Protein AF-A0A380DPY9-F1 (afdb_monomer_lite)

InterPro domains:
  IPR023214 HAD superfamily [G3DSA:3.40.50.1000] (3-31)
  IPR023214 HAD superfamily [G3DSA:3.40.50.1000] (32-88)
  IPR036412 HAD-like superfamily [SSF56784] (3-87)

Secondary structure (DSSP, 8-state):
-EEEETTEEEE-HHHHHHHHHHHHTPPP---STTSHHHHHHHHHHHT--GGG-EEEES-IIIIIHHHHHHT-EEEE-TTSSS-HHHHHHH-TT--EEE--

pLDDT: mean 84.91, std 11.76, range [50.69, 97.56]

Organism: Staphylococcus aureus (NCBI:txid1280)

Sequence (100 aa):
MSIPKERGFLPGNGAITSVVSVSTGVSPQFIGKPEPIIMVKALEILGLDKSEVAMVGDLYDTDIMSGINVGMDTIHVQTGVSTLEDVQIKMCHQRILLKI

Structure (mmCIF, N/CA/C/O backbone):
data_AF-A0A380DPY9-F1
#
_entry.id   AF-A0A380DPY9-F1
#
loop_
_atom_site.group_PDB
_atom_site.id
_atom_site.type_symbol
_atom_site.label_atom_id
_atom_site.label_alt_id
_atom_site.label_comp_id
_atom_site.label_asym_id
_atom_site.label_entity_id
_atom_site.label_seq_id
_atom_site.pdbx_PDB_ins_code
_atom_site.Cartn_x
_atom_site.Cartn_y
_atom_site.Cartn_z
_atom_site.occupancy
_atom_site.B_iso_or_equiv
_atom_site.auth_seq_id
_atom_site.auth_comp_id
_atom_site.auth_asym_id
_atom_site.auth_atom_id
_atom_site.pdbx_PDB_model_num
ATOM 1 N N . MET A 1 1 ? 7.650 0.871 -10.449 1.00 60.91 1 MET A N 1
ATOM 2 C CA . MET A 1 1 ? 6.838 -0.351 -10.250 1.00 60.91 1 MET A CA 1
ATOM 3 C C . MET A 1 1 ? 7.439 -1.498 -11.041 1.00 60.91 1 MET A C 1
ATOM 5 O O . MET A 1 1 ? 7.159 -1.651 -12.226 1.00 60.91 1 MET A O 1
ATOM 9 N N . SER A 1 2 ? 8.277 -2.282 -10.382 1.00 75.19 2 SER A N 1
ATOM 10 C CA . SER A 1 2 ? 8.784 -3.553 -10.884 1.00 75.19 2 SER A CA 1
ATOM 11 C C . SER A 1 2 ? 8.252 -4.682 -10.008 1.00 75.19 2 SER A C 1
ATOM 13 O O . SER A 1 2 ? 7.931 -4.464 -8.842 1.00 75.19 2 SER A O 1
ATOM 15 N N . ILE A 1 3 ? 8.130 -5.879 -10.573 1.00 80.31 3 ILE A N 1
ATOM 16 C CA . ILE A 1 3 ? 7.834 -7.094 -9.817 1.00 80.31 3 ILE A CA 1
ATOM 17 C C . ILE A 1 3 ? 9.164 -7.821 -9.606 1.00 80.31 3 ILE A C 1
ATOM 19 O O . ILE A 1 3 ? 9.802 -8.183 -10.603 1.00 80.31 3 ILE A O 1
ATOM 23 N N . PRO A 1 4 ? 9.602 -8.034 -8.355 1.00 77.88 4 PRO A N 1
ATOM 24 C CA . PRO A 1 4 ? 10.780 -8.843 -8.087 1.00 77.88 4 PRO A CA 1
ATOM 25 C C . PRO A 1 4 ? 10.503 -10.307 -8.459 1.00 77.88 4 PRO A C 1
ATOM 27 O O . PRO A 1 4 ? 9.481 -10.891 -8.093 1.00 77.88 4 PRO A O 1
ATOM 30 N N . LYS A 1 5 ? 11.420 -10.906 -9.215 1.00 80.06 5 LYS A N 1
ATOM 31 C CA . LYS A 1 5 ? 11.482 -12.339 -9.514 1.00 80.06 5 LYS A CA 1
ATOM 32 C C . LYS A 1 5 ? 12.896 -12.837 -9.236 1.00 80.06 5 LYS A C 1
ATOM 34 O O . LYS A 1 5 ? 13.843 -12.059 -9.207 1.00 80.06 5 LYS A O 1
ATOM 39 N N . GLU A 1 6 ? 13.045 -14.152 -9.110 1.00 76.62 6 GLU A N 1
ATOM 40 C CA . GLU A 1 6 ? 14.342 -14.815 -8.900 1.00 76.62 6 GLU A CA 1
ATOM 41 C C . GLU A 1 6 ? 15.398 -14.409 -9.945 1.00 76.62 6 GLU A C 1
ATOM 43 O O . GLU A 1 6 ? 16.576 -14.276 -9.638 1.00 76.62 6 GLU A O 1
ATOM 48 N N . ARG A 1 7 ? 14.963 -14.146 -11.184 1.00 77.81 7 ARG A N 1
ATOM 49 C CA . ARG A 1 7 ? 15.827 -13.752 -12.308 1.00 77.81 7 ARG A CA 1
ATOM 50 C C . ARG A 1 7 ? 15.965 -12.234 -12.492 1.00 77.81 7 ARG A C 1
ATOM 52 O O . ARG A 1 7 ? 16.444 -11.799 -13.535 1.00 77.81 7 ARG A O 1
ATOM 59 N N . GLY A 1 8 ? 15.524 -11.434 -11.521 1.00 81.38 8 GLY A N 1
ATOM 60 C CA . GLY A 1 8 ? 15.577 -9.971 -11.559 1.00 81.38 8 GLY A CA 1
ATOM 61 C C . GLY A 1 8 ? 14.202 -9.304 -11.622 1.00 81.38 8 GLY A C 1
ATOM 62 O O . GLY A 1 8 ? 13.178 -9.887 -11.271 1.00 81.38 8 GLY A O 1
ATOM 63 N N . PHE A 1 9 ? 14.178 -8.044 -12.048 1.00 82.50 9 PHE A N 1
ATOM 64 C CA . PHE A 1 9 ? 12.976 -7.212 -12.032 1.00 82.50 9 PHE A CA 1
ATOM 65 C C . PHE A 1 9 ? 12.212 -7.284 -13.352 1.00 82.50 9 PHE A C 1
ATOM 67 O O . PHE A 1 9 ? 12.772 -7.035 -14.417 1.00 82.50 9 PHE A O 1
ATOM 74 N N . LEU A 1 10 ? 10.912 -7.562 -13.272 1.00 87.50 10 LEU A N 1
ATOM 75 C CA . LEU A 1 10 ? 10.002 -7.478 -14.413 1.00 87.50 10 LEU A CA 1
ATOM 76 C C . LEU A 1 10 ? 9.157 -6.199 -14.353 1.00 87.50 10 LEU A C 1
ATOM 78 O O . LEU A 1 10 ? 8.942 -5.664 -13.261 1.00 87.50 10 LEU A O 1
ATOM 82 N N . PRO A 1 11 ? 8.638 -5.709 -15.494 1.00 85.31 11 PRO A N 1
ATOM 83 C CA . PRO A 1 11 ? 7.659 -4.629 -15.505 1.00 85.31 11 PRO A CA 1
ATOM 84 C C . PRO A 1 11 ? 6.451 -4.979 -14.626 1.00 85.31 11 PRO A C 1
ATOM 86 O O . PRO A 1 11 ? 5.817 -6.016 -14.813 1.00 85.31 11 PRO A O 1
ATOM 89 N N . GLY A 1 12 ? 6.152 -4.129 -13.642 1.00 86.00 12 GLY A N 1
ATOM 90 C CA . GLY A 1 12 ? 4.948 -4.265 -12.823 1.00 86.00 12 GLY A CA 1
ATOM 91 C C . GLY A 1 12 ? 3.729 -3.613 -13.468 1.00 86.00 12 GLY A C 1
ATOM 92 O O . GLY A 1 12 ? 3.833 -3.001 -14.530 1.00 86.00 12 GLY A O 1
ATOM 93 N N . ASN A 1 13 ? 2.577 -3.673 -12.791 1.00 89.12 13 ASN A N 1
ATOM 94 C CA . ASN A 1 13 ? 1.323 -3.105 -13.306 1.00 89.12 13 ASN A CA 1
ATOM 95 C C . ASN A 1 13 ? 1.463 -1.648 -13.765 1.00 89.12 13 ASN A C 1
ATOM 97 O O . ASN A 1 13 ? 0.968 -1.305 -14.832 1.00 89.12 13 ASN A O 1
ATOM 101 N N . GLY A 1 14 ? 2.212 -0.816 -13.034 1.00 87.12 14 GLY A N 1
ATOM 102 C CA . GLY A 1 14 ? 2.449 0.578 -13.419 1.00 87.12 14 GLY A CA 1
ATOM 103 C C . GLY A 1 14 ? 3.073 0.765 -14.805 1.00 87.12 14 GLY A C 1
ATOM 104 O O . GLY A 1 14 ? 2.780 1.759 -15.461 1.00 87.12 14 GLY A O 1
ATOM 105 N N . ALA A 1 15 ? 3.885 -0.187 -15.275 1.00 91.25 15 ALA A N 1
ATOM 106 C CA . ALA A 1 15 ? 4.477 -0.136 -16.611 1.00 91.25 15 ALA A CA 1
ATOM 107 C C . ALA A 1 15 ? 3.457 -0.447 -17.720 1.00 91.25 15 ALA A C 1
ATOM 109 O O . ALA A 1 15 ? 3.557 0.091 -18.814 1.00 91.25 15 ALA A O 1
ATOM 110 N N . ILE A 1 16 ? 2.460 -1.294 -17.449 1.00 91.75 16 ILE A N 1
ATOM 111 C CA . ILE A 1 16 ? 1.375 -1.571 -18.402 1.00 91.75 16 ILE A CA 1
ATOM 112 C C . ILE A 1 16 ? 0.372 -0.413 -18.386 1.00 91.75 16 ILE A C 1
ATOM 114 O O . ILE A 1 16 ? -0.052 0.068 -19.437 1.00 91.75 16 ILE A O 1
ATOM 118 N N . THR A 1 17 ? 0.028 0.082 -17.195 1.00 93.00 17 THR A N 1
ATOM 119 C CA . THR A 1 17 ? -0.868 1.230 -17.032 1.00 93.00 17 THR A CA 1
ATOM 120 C C . THR A 1 17 ? -0.317 2.481 -17.716 1.00 93.00 17 THR A C 1
ATOM 122 O O . THR A 1 17 ? -1.095 3.221 -18.313 1.00 93.00 17 THR A O 1
ATOM 125 N N . SER A 1 18 ? 1.002 2.710 -17.696 1.00 93.44 18 SER A N 1
ATOM 126 C CA . SER A 1 18 ? 1.598 3.866 -18.377 1.00 93.44 18 SER A CA 1
ATOM 127 C C . SER A 1 18 ? 1.408 3.809 -19.894 1.00 93.44 18 SER A C 1
ATOM 129 O O . SER A 1 18 ? 1.063 4.825 -20.491 1.00 93.44 18 SER A O 1
ATOM 131 N N . VAL A 1 19 ? 1.539 2.633 -20.517 1.00 95.06 19 VAL A N 1
ATOM 132 C CA . VAL A 1 19 ? 1.296 2.456 -21.960 1.00 95.06 19 VAL A CA 1
ATOM 133 C C . VAL A 1 19 ? -0.149 2.802 -22.312 1.00 95.06 19 VAL A C 1
ATOM 135 O O . VAL A 1 19 ? -0.390 3.559 -23.252 1.00 95.06 19 VAL A O 1
ATOM 138 N N . VAL A 1 20 ? -1.112 2.291 -21.540 1.00 96.00 20 VAL A N 1
ATOM 139 C CA . VAL A 1 20 ? -2.539 2.572 -21.759 1.00 96.00 20 VAL A CA 1
ATOM 140 C C . VAL A 1 20 ? -2.843 4.055 -21.541 1.00 96.00 20 VAL A C 1
ATOM 142 O O . VAL A 1 20 ? -3.519 4.668 -22.366 1.00 96.00 20 VAL A O 1
ATOM 145 N N . SER A 1 21 ? -2.314 4.654 -20.473 1.00 96.56 21 SER A N 1
ATOM 146 C CA . SER A 1 21 ? -2.532 6.067 -20.146 1.00 96.56 21 SER A CA 1
ATOM 147 C C . SER A 1 21 ? -1.989 6.994 -21.234 1.00 96.56 21 SER A C 1
ATOM 149 O O . SER A 1 21 ? -2.714 7.859 -21.716 1.00 96.56 21 SER A O 1
ATOM 151 N N . VAL A 1 22 ? -0.761 6.759 -21.710 1.00 96.56 22 VAL A N 1
ATOM 152 C CA . VAL A 1 22 ? -0.159 7.542 -22.802 1.00 96.56 22 VAL A CA 1
ATOM 153 C C . VAL A 1 22 ? -0.927 7.358 -24.111 1.00 96.56 22 VAL A C 1
ATOM 155 O O . VAL A 1 22 ? -1.158 8.330 -24.823 1.00 96.56 22 VAL A O 1
ATOM 158 N N . SER A 1 23 ? -1.363 6.133 -24.419 1.00 97.56 23 SER A N 1
ATOM 159 C CA . SER A 1 23 ? -2.084 5.840 -25.668 1.00 97.56 23 SER A CA 1
ATOM 160 C C . SER A 1 23 ? -3.489 6.444 -25.706 1.00 97.56 23 SER A C 1
ATOM 162 O O . SER A 1 23 ? -3.997 6.753 -26.779 1.00 97.56 23 SER A O 1
ATOM 164 N N . THR A 1 24 ? -4.134 6.588 -24.547 1.00 97.06 24 THR A N 1
ATOM 165 C CA . THR A 1 24 ? -5.511 7.099 -24.436 1.00 97.06 24 THR A CA 1
ATOM 166 C C . THR A 1 24 ? -5.579 8.577 -24.056 1.00 97.06 24 THR A C 1
ATOM 168 O O . THR A 1 24 ? -6.627 9.193 -24.225 1.00 97.06 24 THR A O 1
ATOM 171 N N . GLY A 1 25 ? -4.495 9.151 -23.524 1.00 96.75 25 GLY A N 1
ATOM 172 C CA . GLY A 1 25 ? -4.488 10.487 -22.923 1.00 96.75 25 GLY A CA 1
ATOM 173 C C . GLY A 1 25 ? -5.257 10.572 -21.598 1.00 96.75 25 GLY A C 1
ATOM 174 O O . GLY A 1 25 ? -5.474 11.668 -21.088 1.00 96.75 25 GLY A O 1
ATOM 175 N N . VAL A 1 26 ? -5.688 9.435 -21.041 1.00 96.88 26 VAL A N 1
ATOM 176 C CA . VAL A 1 26 ? -6.498 9.372 -19.821 1.00 96.88 26 VAL A CA 1
ATOM 177 C C . VAL A 1 26 ? -5.616 9.012 -18.630 1.00 96.88 26 VAL A C 1
ATOM 179 O O . VAL A 1 26 ? -4.872 8.026 -18.658 1.00 96.88 26 VAL A O 1
ATOM 182 N N . SER A 1 27 ? -5.721 9.794 -17.555 1.00 94.19 27 SER A N 1
ATOM 183 C CA . SER A 1 27 ? -5.067 9.488 -16.281 1.00 94.19 27 SER A CA 1
ATOM 184 C C . SER A 1 27 ? -5.797 8.344 -15.567 1.00 94.19 27 SER A C 1
ATOM 186 O O . SER A 1 27 ? -7.011 8.433 -15.370 1.00 94.19 27 SER A O 1
ATOM 188 N N . PRO A 1 28 ? -5.096 7.272 -15.159 1.00 92.62 28 PRO A N 1
ATOM 189 C CA . PRO A 1 28 ? -5.709 6.174 -14.427 1.00 92.62 28 PRO A CA 1
ATOM 190 C C . PRO A 1 28 ? -6.063 6.605 -13.001 1.00 92.62 28 PRO A C 1
ATOM 192 O O . PRO A 1 28 ? -5.337 7.373 -12.370 1.00 92.62 28 PRO A O 1
ATOM 195 N N . GLN A 1 29 ? -7.137 6.037 -12.460 1.00 91.88 29 GLN A N 1
ATOM 196 C CA . GLN A 1 29 ? -7.387 6.071 -11.025 1.00 91.88 29 GLN A CA 1
ATOM 197 C C . GLN A 1 29 ? -6.716 4.855 -10.385 1.00 91.88 29 GLN A C 1
ATOM 199 O O . GLN A 1 29 ? -7.079 3.711 -10.668 1.00 91.88 29 GLN A O 1
ATOM 204 N N . PHE A 1 30 ? -5.724 5.092 -9.531 1.00 91.19 30 PHE A N 1
ATOM 205 C CA . PHE A 1 30 ? -5.100 4.019 -8.771 1.00 91.19 30 PHE A CA 1
ATOM 206 C C . PHE A 1 30 ? -5.975 3.650 -7.576 1.00 91.19 30 PHE A C 1
ATOM 208 O O . PHE A 1 30 ? -6.523 4.513 -6.896 1.00 91.19 30 PHE A O 1
ATOM 215 N N . ILE A 1 31 ? -6.121 2.346 -7.350 1.00 92.81 31 ILE A N 1
ATOM 216 C CA . ILE A 1 31 ? -6.849 1.815 -6.193 1.00 92.81 31 ILE A CA 1
ATOM 217 C C . ILE A 1 31 ? -5.938 1.113 -5.194 1.00 92.81 31 ILE A C 1
ATOM 219 O O . ILE A 1 31 ? -6.355 0.868 -4.075 1.00 92.81 31 ILE A O 1
ATOM 223 N N . GLY A 1 32 ? -4.724 0.742 -5.601 1.00 91.12 32 GLY A N 1
ATOM 224 C CA . GLY A 1 32 ? -3.772 0.048 -4.741 1.00 91.12 32 GLY A CA 1
ATOM 225 C C . GLY A 1 32 ? -3.064 0.993 -3.774 1.00 91.12 32 GLY A C 1
ATOM 226 O O . GLY A 1 32 ? -3.191 2.207 -3.858 1.00 91.12 32 GLY A O 1
ATOM 227 N N . LYS A 1 33 ? -2.261 0.423 -2.880 1.00 93.12 33 LYS A N 1
ATOM 228 C CA . LYS A 1 33 ? -1.393 1.178 -1.968 1.00 93.12 33 LYS A CA 1
ATOM 229 C C . LYS A 1 33 ? -0.500 2.170 -2.746 1.00 93.12 33 LYS A C 1
ATOM 231 O O . LYS A 1 33 ? 0.011 1.782 -3.800 1.00 93.12 33 LYS A O 1
ATOM 236 N N . PRO A 1 34 ? -0.260 3.397 -2.249 1.00 92.12 34 PRO A N 1
ATOM 237 C CA . PRO A 1 34 ? -0.652 3.940 -0.944 1.00 92.12 34 PRO A CA 1
ATOM 238 C C . PRO A 1 34 ? -2.040 4.608 -0.895 1.00 92.12 34 PR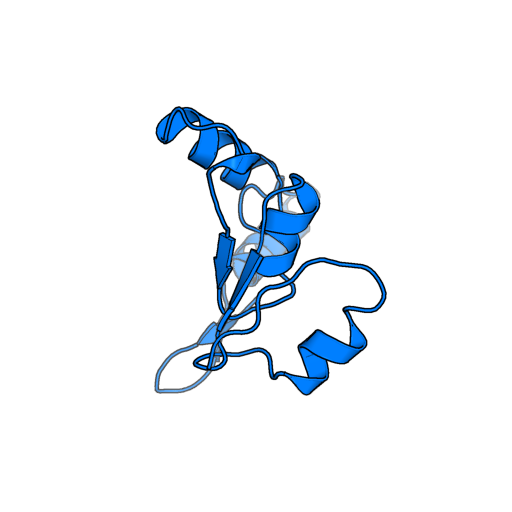O A C 1
ATOM 240 O O . PRO A 1 34 ? -2.322 5.366 0.037 1.00 92.12 34 PRO A O 1
ATOM 243 N N . GLU A 1 35 ? -2.902 4.372 -1.888 1.00 93.75 35 GLU A N 1
ATOM 244 C CA . GLU A 1 35 ? -4.192 5.057 -1.985 1.00 93.75 35 GLU A CA 1
ATOM 245 C C . GLU A 1 35 ? -5.143 4.659 -0.843 1.00 93.75 35 GLU A C 1
ATOM 247 O O . GLU A 1 35 ? -5.307 3.465 -0.569 1.00 93.75 35 GLU A O 1
ATOM 252 N N . PRO A 1 36 ? -5.846 5.620 -0.209 1.00 92.38 36 PRO A N 1
ATOM 253 C CA . PRO A 1 36 ? -6.752 5.341 0.907 1.00 92.38 36 PRO A CA 1
ATOM 254 C C . PRO A 1 36 ? -7.856 4.331 0.582 1.00 92.38 36 PRO A C 1
ATOM 256 O O . PRO A 1 36 ? -8.316 3.612 1.465 1.00 92.38 36 PRO A O 1
ATOM 259 N N . ILE A 1 37 ? -8.284 4.260 -0.683 1.00 94.75 37 ILE A N 1
ATOM 260 C CA . ILE A 1 37 ? -9.437 3.458 -1.105 1.00 94.75 37 ILE A CA 1
ATOM 261 C C . ILE A 1 37 ? -9.286 1.970 -0.764 1.00 94.75 37 ILE A C 1
ATOM 263 O O . ILE A 1 37 ? -10.249 1.362 -0.300 1.00 94.75 37 ILE A O 1
ATOM 267 N N . ILE A 1 38 ? -8.090 1.386 -0.908 1.00 94.56 38 ILE A N 1
ATOM 268 C CA . ILE A 1 38 ? -7.860 -0.022 -0.545 1.00 94.56 38 ILE A CA 1
ATOM 269 C C . ILE A 1 38 ? -7.908 -0.248 0.964 1.00 94.56 38 ILE A C 1
ATOM 271 O O . ILE A 1 38 ? -8.432 -1.267 1.405 1.00 94.56 38 ILE A O 1
ATOM 275 N N . MET A 1 39 ? -7.406 0.699 1.758 1.00 94.62 39 MET A N 1
ATOM 276 C CA . MET A 1 39 ? -7.404 0.596 3.218 1.00 94.62 39 MET A CA 1
ATOM 277 C C . MET A 1 39 ? -8.813 0.777 3.781 1.00 94.62 39 MET A C 1
ATOM 279 O O . MET A 1 39 ? -9.234 -0.006 4.624 1.00 94.62 39 MET A O 1
ATOM 283 N N . VAL A 1 40 ? -9.579 1.743 3.263 1.00 93.62 40 VAL A N 1
ATOM 284 C CA . VAL A 1 40 ? -10.986 1.944 3.641 1.00 93.62 40 VAL A CA 1
ATOM 285 C C . VAL A 1 40 ? -11.806 0.694 3.328 1.00 93.62 40 VAL A C 1
ATOM 287 O O . VAL A 1 40 ? -12.544 0.224 4.188 1.00 93.62 40 VAL A O 1
ATOM 290 N N . LYS A 1 41 ? -11.626 0.090 2.143 1.00 95.69 41 LYS A N 1
ATOM 291 C CA . LYS A 1 41 ? -12.294 -1.177 1.811 1.00 95.69 41 LYS A CA 1
ATOM 292 C C . LYS A 1 41 ? -11.853 -2.341 2.691 1.00 95.69 41 LYS A C 1
ATOM 294 O O . LYS A 1 41 ? -12.693 -3.161 3.047 1.00 95.69 41 LYS A O 1
ATOM 299 N N . ALA A 1 42 ? -10.581 -2.411 3.076 1.00 94.75 42 ALA A N 1
ATOM 300 C CA . ALA A 1 42 ? -10.121 -3.423 4.022 1.00 94.75 42 ALA A CA 1
ATOM 301 C C . ALA A 1 42 ? -10.793 -3.262 5.397 1.00 94.75 42 ALA A C 1
ATOM 303 O O . ALA A 1 42 ? -11.286 -4.247 5.940 1.00 94.75 42 ALA A O 1
ATOM 304 N N . LEU A 1 43 ? -10.884 -2.036 5.925 1.00 94.56 43 LEU A N 1
ATOM 305 C CA . LEU A 1 43 ? -11.561 -1.748 7.196 1.00 94.56 43 LEU A CA 1
ATOM 306 C C . LEU A 1 43 ? -13.062 -2.063 7.138 1.00 94.56 43 LEU A C 1
ATOM 308 O O . LEU A 1 43 ? -13.585 -2.679 8.060 1.00 94.56 43 LEU A O 1
ATOM 312 N N . GLU A 1 44 ? -13.742 -1.718 6.037 1.00 95.62 44 GLU A N 1
ATOM 313 C CA . GLU A 1 44 ? -15.152 -2.078 5.818 1.00 95.62 44 GLU A CA 1
ATOM 314 C C . GLU A 1 44 ? -15.374 -3.599 5.865 1.00 95.62 44 GLU A C 1
ATOM 316 O O . GLU A 1 44 ? -16.344 -4.060 6.461 1.00 95.62 44 GLU A O 1
ATOM 321 N N . ILE A 1 45 ? -14.478 -4.382 5.251 1.00 96.69 45 ILE A N 1
ATOM 322 C CA . ILE A 1 45 ? -14.556 -5.852 5.247 1.00 96.69 45 ILE A CA 1
ATOM 323 C C . ILE A 1 45 ? -14.271 -6.426 6.639 1.00 96.69 45 ILE A C 1
ATOM 325 O O . ILE A 1 45 ? -14.917 -7.389 7.046 1.00 96.69 45 ILE A O 1
ATOM 329 N N . LEU A 1 46 ? -13.301 -5.855 7.358 1.00 95.19 46 LEU A N 1
ATOM 330 C CA . LEU A 1 46 ? -12.941 -6.287 8.710 1.00 95.19 46 LEU A CA 1
ATOM 331 C C . LEU A 1 46 ? -14.010 -5.917 9.745 1.00 95.19 46 LEU A C 1
ATOM 333 O O . LEU A 1 46 ? -14.138 -6.613 10.749 1.00 95.19 46 LEU A O 1
ATOM 337 N N . GLY A 1 47 ? -14.770 -4.842 9.513 1.00 96.12 47 GLY A N 1
ATOM 338 C CA . GLY A 1 47 ? -15.761 -4.334 10.463 1.00 96.12 47 GLY A CA 1
ATOM 339 C C . GLY A 1 47 ? -15.143 -3.785 11.754 1.00 96.12 47 GLY A C 1
ATOM 340 O O . GLY A 1 47 ? -15.818 -3.761 12.780 1.00 96.12 47 GLY A O 1
ATOM 341 N N . LEU A 1 48 ? -13.871 -3.380 11.706 1.00 95.00 48 LEU A N 1
ATOM 342 C CA . LEU A 1 48 ? -13.103 -2.854 12.837 1.00 95.00 48 LEU A CA 1
ATOM 343 C C . LEU A 1 48 ? -12.811 -1.367 12.645 1.00 95.00 48 LEU A C 1
ATOM 345 O O . LEU A 1 48 ? -12.707 -0.888 11.511 1.00 95.00 48 LEU A O 1
ATOM 349 N N . ASP A 1 49 ? -12.633 -0.644 13.750 1.00 93.69 49 ASP A N 1
ATOM 350 C CA . ASP A 1 49 ? -12.136 0.725 13.678 1.00 93.69 49 ASP A CA 1
ATOM 351 C C . ASP A 1 49 ? -10.635 0.739 13.352 1.00 93.69 49 ASP A C 1
ATOM 353 O O . ASP A 1 49 ? -9.874 -0.155 13.721 1.00 93.69 49 ASP A O 1
ATOM 357 N N . LYS A 1 50 ? -10.171 1.793 12.677 1.00 90.31 50 LYS A N 1
ATOM 358 C CA . LYS A 1 50 ? -8.751 1.947 12.331 1.00 90.31 50 LYS A CA 1
ATOM 359 C C . LYS A 1 50 ? -7.817 2.003 13.545 1.00 90.31 50 LYS A C 1
ATOM 361 O O . LYS A 1 50 ? -6.632 1.745 13.387 1.00 90.31 50 LYS A O 1
ATOM 366 N N . SER A 1 51 ? -8.323 2.357 14.728 1.00 91.44 51 SER A N 1
ATOM 367 C CA . SER A 1 51 ? -7.561 2.326 15.983 1.00 91.44 51 SER A CA 1
ATOM 368 C C . SER A 1 51 ? -7.320 0.912 16.519 1.00 91.44 51 SER A C 1
ATOM 370 O O . SER A 1 51 ? -6.473 0.728 17.389 1.00 91.44 51 SER A O 1
ATOM 372 N N . GLU A 1 52 ? -8.030 -0.088 15.992 1.00 91.94 52 GLU A N 1
ATOM 373 C CA . GLU A 1 52 ? -7.922 -1.499 16.382 1.00 91.94 52 GLU A CA 1
ATOM 374 C C . GLU A 1 52 ? -7.084 -2.323 15.392 1.00 91.94 52 GLU A C 1
ATOM 376 O O . GLU A 1 52 ? -6.850 -3.515 15.599 1.00 91.94 52 GLU A O 1
ATOM 381 N N . VAL A 1 53 ? -6.636 -1.703 14.299 1.00 92.31 53 VAL A N 1
ATOM 382 C CA . VAL A 1 53 ? -5.932 -2.359 13.196 1.00 92.31 53 VAL A CA 1
ATOM 383 C C . VAL A 1 53 ? -4.564 -1.707 13.010 1.00 92.31 53 VAL A C 1
ATOM 385 O O . VAL A 1 53 ? -4.390 -0.513 13.236 1.00 92.31 53 VAL A O 1
ATOM 388 N N . ALA A 1 54 ? -3.578 -2.496 12.585 1.00 92.06 54 ALA A N 1
ATOM 389 C CA . ALA A 1 54 ? -2.260 -1.995 12.219 1.00 92.06 54 ALA A CA 1
ATOM 390 C C . ALA A 1 54 ? -1.861 -2.482 10.822 1.00 92.06 54 ALA A C 1
ATOM 392 O O . ALA A 1 54 ? -2.039 -3.655 10.483 1.00 92.06 54 ALA A O 1
ATOM 393 N N . MET A 1 55 ? -1.283 -1.590 10.018 1.00 91.62 55 MET A N 1
ATOM 394 C CA . MET A 1 55 ? -0.689 -1.932 8.729 1.00 91.62 55 MET A CA 1
ATOM 395 C C . MET A 1 55 ? 0.693 -2.540 8.931 1.00 91.62 55 MET A C 1
ATOM 397 O O . MET A 1 55 ? 1.564 -1.896 9.509 1.00 91.62 55 MET A O 1
ATOM 401 N N . VAL A 1 56 ? 0.922 -3.741 8.406 1.00 91.06 56 VAL A N 1
ATOM 402 C CA . VAL A 1 56 ? 2.232 -4.404 8.451 1.00 91.06 56 VAL A CA 1
ATOM 403 C C . VAL A 1 56 ? 2.813 -4.484 7.045 1.00 91.06 56 VAL A C 1
ATOM 405 O O . VAL A 1 56 ? 2.134 -4.963 6.134 1.00 91.06 56 VAL A O 1
ATOM 408 N N . GLY A 1 57 ? 4.058 -4.046 6.863 1.00 87.88 57 GLY A N 1
ATOM 409 C CA . GLY A 1 57 ? 4.745 -4.158 5.576 1.00 87.88 57 GLY A CA 1
ATOM 410 C C . GLY A 1 57 ? 6.220 -3.782 5.623 1.00 87.88 57 GLY A C 1
ATOM 411 O O . GLY A 1 57 ? 6.737 -3.364 6.657 1.00 87.88 57 GLY A O 1
ATOM 412 N N . ASP A 1 58 ? 6.894 -3.971 4.496 1.00 86.62 58 ASP A N 1
ATOM 413 C CA . ASP A 1 58 ? 8.341 -3.803 4.332 1.00 86.62 58 ASP A CA 1
ATOM 414 C C . ASP A 1 58 ? 8.710 -2.680 3.353 1.00 86.62 58 ASP A C 1
ATOM 416 O O . ASP A 1 58 ? 9.881 -2.310 3.248 1.00 86.62 58 ASP A O 1
ATOM 420 N N . LEU A 1 59 ? 7.734 -2.142 2.614 1.00 86.94 59 LEU A N 1
ATOM 421 C CA . LEU A 1 59 ? 7.965 -1.071 1.655 1.00 86.94 59 LEU A CA 1
ATOM 422 C C . LEU A 1 59 ? 7.333 0.230 2.144 1.00 86.94 59 LEU A C 1
ATOM 424 O O . LEU A 1 59 ? 6.110 0.396 2.116 1.00 86.94 59 LEU A O 1
ATOM 428 N N . TYR A 1 60 ? 8.179 1.188 2.533 1.00 86.12 60 TYR A N 1
ATOM 429 C CA . TYR A 1 60 ? 7.725 2.442 3.139 1.00 86.12 60 TYR A CA 1
ATOM 430 C C . TYR A 1 60 ? 6.714 3.189 2.256 1.00 86.12 60 TYR A C 1
ATOM 432 O O . TYR A 1 60 ? 5.624 3.542 2.702 1.00 86.12 60 TYR A O 1
ATOM 440 N N . ASP A 1 61 ? 7.045 3.376 0.975 1.00 87.12 61 ASP A N 1
ATOM 441 C CA . ASP A 1 61 ? 6.277 4.228 0.056 1.00 87.12 61 ASP A CA 1
ATOM 442 C C . ASP A 1 61 ? 4.882 3.682 -0.279 1.00 87.12 61 ASP A C 1
ATOM 444 O O . ASP A 1 61 ? 4.051 4.409 -0.822 1.00 87.12 61 ASP A O 1
ATOM 448 N N . THR A 1 62 ? 4.608 2.412 0.035 1.00 88.06 62 THR A N 1
ATOM 449 C CA . THR A 1 62 ? 3.297 1.804 -0.213 1.00 88.06 62 THR A CA 1
ATOM 450 C C . THR A 1 62 ? 2.639 1.367 1.080 1.00 88.06 62 THR A C 1
ATOM 452 O O . THR A 1 62 ? 1.613 1.935 1.433 1.00 88.06 62 THR A O 1
ATOM 455 N N . ASP A 1 63 ? 3.200 0.410 1.813 1.00 90.50 63 ASP A N 1
ATOM 456 C CA . ASP A 1 63 ? 2.560 -0.166 2.993 1.00 90.50 63 ASP A CA 1
ATOM 457 C C . ASP A 1 63 ? 2.434 0.855 4.112 1.00 90.50 63 ASP A C 1
ATOM 459 O O . ASP A 1 63 ? 1.331 1.174 4.550 1.00 90.50 63 ASP A O 1
ATOM 463 N N . ILE A 1 64 ? 3.563 1.421 4.520 1.00 89.38 64 ILE A N 1
ATOM 464 C CA . ILE A 1 64 ? 3.620 2.350 5.643 1.00 89.38 64 ILE A CA 1
ATOM 465 C C . ILE A 1 64 ? 2.831 3.619 5.313 1.00 89.38 64 ILE A C 1
ATOM 467 O O . ILE A 1 64 ? 1.945 4.013 6.071 1.00 89.38 64 ILE A O 1
ATOM 471 N N . MET A 1 65 ? 3.038 4.185 4.121 1.00 89.62 65 MET A N 1
ATOM 472 C CA . MET A 1 65 ? 2.244 5.320 3.648 1.00 89.62 65 MET A CA 1
ATOM 473 C C . MET A 1 65 ? 0.741 5.020 3.563 1.00 89.62 65 MET A C 1
ATOM 475 O O . MET A 1 65 ? -0.054 5.909 3.850 1.00 89.62 65 MET A O 1
ATOM 479 N N . SER A 1 66 ? 0.322 3.789 3.243 1.00 92.12 66 SER A N 1
A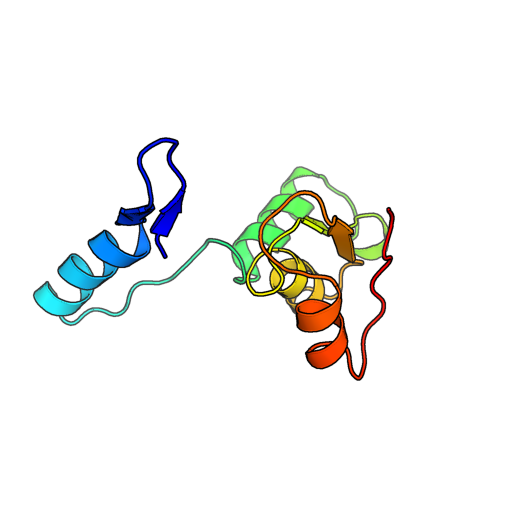TOM 480 C CA . SER A 1 66 ? -1.107 3.428 3.238 1.00 92.12 66 SER A CA 1
ATOM 481 C C . SER A 1 66 ? -1.735 3.588 4.614 1.00 92.12 66 SER A C 1
ATOM 483 O O . SER A 1 66 ? -2.812 4.168 4.725 1.00 92.12 66 SER A O 1
ATOM 485 N N . GLY A 1 67 ? -1.072 3.075 5.657 1.00 90.50 67 GLY A N 1
ATOM 486 C CA . GLY A 1 67 ? -1.568 3.183 7.028 1.00 90.50 67 GLY A CA 1
ATOM 487 C C . GLY A 1 67 ? -1.563 4.629 7.522 1.00 90.50 67 GLY A C 1
ATOM 488 O O . GLY A 1 67 ? -2.564 5.101 8.061 1.00 90.50 67 GLY A O 1
ATOM 489 N N . ILE A 1 68 ? -0.492 5.371 7.225 1.00 89.25 68 ILE A N 1
ATOM 490 C CA . ILE A 1 68 ? -0.374 6.799 7.546 1.00 89.25 68 ILE A CA 1
ATOM 491 C C . ILE A 1 68 ? -1.507 7.609 6.907 1.00 89.25 68 ILE A C 1
ATOM 493 O O . ILE A 1 68 ? -2.163 8.394 7.591 1.00 89.25 68 ILE A O 1
ATOM 497 N N . ASN A 1 69 ? -1.772 7.399 5.615 1.00 90.62 69 ASN A N 1
ATOM 498 C CA . ASN A 1 69 ? -2.766 8.161 4.856 1.00 90.62 69 ASN A CA 1
ATOM 499 C C . ASN A 1 69 ? -4.193 8.007 5.401 1.00 90.62 69 ASN A C 1
ATOM 501 O O . ASN A 1 69 ? -5.024 8.889 5.191 1.00 90.62 69 ASN A O 1
ATOM 505 N N . VAL A 1 70 ? -4.487 6.913 6.110 1.00 90.75 70 VAL A N 1
ATOM 506 C CA . VAL A 1 70 ? -5.793 6.689 6.755 1.00 90.75 70 VAL A CA 1
ATOM 507 C C . VAL A 1 70 ? -5.778 6.930 8.270 1.00 90.75 70 VAL A C 1
ATOM 509 O O . VAL A 1 70 ? -6.831 6.911 8.916 1.00 90.75 70 VAL A O 1
ATOM 512 N N . GLY A 1 71 ? -4.611 7.229 8.846 1.00 89.06 71 GLY A N 1
ATOM 513 C CA . GLY A 1 71 ? -4.423 7.432 10.283 1.00 89.06 71 GLY A CA 1
ATOM 514 C C . GLY A 1 71 ? -4.579 6.143 11.091 1.00 89.06 71 GLY A C 1
ATOM 515 O O . GLY A 1 71 ? -5.243 6.161 12.125 1.00 89.06 71 GLY A O 1
ATOM 516 N N . MET A 1 72 ? -4.034 5.044 10.574 1.00 89.50 72 MET A N 1
ATOM 517 C CA . MET A 1 72 ? -3.942 3.732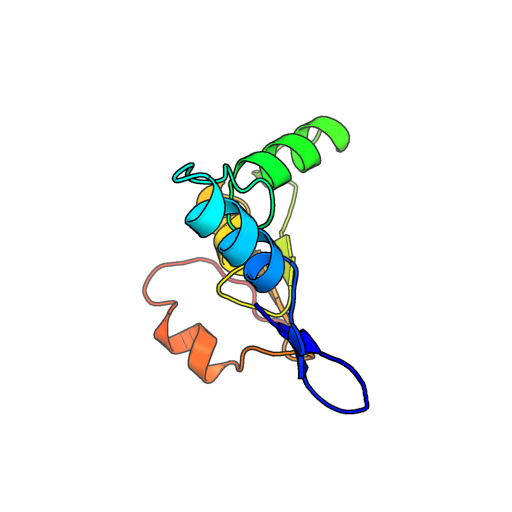 11.215 1.00 89.50 72 MET A CA 1
ATOM 518 C C . MET A 1 72 ? -2.504 3.503 11.699 1.00 89.50 72 MET A C 1
ATOM 520 O O . MET A 1 72 ? -1.559 4.018 11.093 1.00 89.50 72 MET A O 1
ATOM 524 N N . ASP A 1 73 ? -2.326 2.723 12.766 1.00 90.31 73 ASP A N 1
ATOM 525 C CA . ASP A 1 73 ? -0.989 2.361 13.244 1.00 90.31 73 ASP A CA 1
ATOM 526 C C . ASP A 1 73 ? -0.229 1.550 12.184 1.00 90.31 73 ASP A C 1
ATOM 528 O O . ASP A 1 73 ? -0.818 0.818 11.384 1.00 90.31 73 ASP A O 1
ATOM 532 N N . THR A 1 74 ? 1.098 1.681 12.152 1.00 89.31 74 THR A N 1
ATOM 533 C CA . THR A 1 74 ? 1.938 0.980 11.171 1.00 89.31 74 THR A CA 1
ATOM 534 C C . THR A 1 74 ? 3.113 0.270 11.831 1.00 89.31 74 THR A C 1
ATOM 536 O O . THR A 1 74 ? 3.706 0.750 12.802 1.00 89.31 74 THR A O 1
ATOM 539 N N . ILE A 1 75 ? 3.437 -0.903 11.295 1.00 89.38 75 ILE A N 1
ATOM 540 C CA . ILE A 1 75 ? 4.516 -1.776 11.737 1.00 89.38 75 ILE A CA 1
ATOM 541 C C . ILE A 1 75 ? 5.387 -2.065 10.519 1.00 89.38 75 ILE A C 1
ATOM 543 O O . ILE A 1 75 ? 4.944 -2.695 9.556 1.00 89.38 75 ILE A O 1
ATOM 547 N N . HIS A 1 76 ? 6.631 -1.601 10.574 1.00 86.81 76 HIS A N 1
ATOM 548 C CA . HIS A 1 76 ? 7.621 -1.863 9.534 1.00 86.81 76 HIS A CA 1
ATOM 549 C C . HIS A 1 76 ? 8.438 -3.105 9.882 1.00 86.81 76 HIS A C 1
ATOM 551 O O . HIS A 1 76 ? 8.921 -3.220 11.012 1.00 86.81 76 HIS A O 1
ATOM 557 N N . VAL A 1 77 ? 8.620 -4.004 8.913 1.00 85.31 77 VAL A N 1
ATOM 558 C CA . VAL A 1 77 ? 9.445 -5.214 9.062 1.00 85.31 77 VAL A CA 1
ATOM 559 C C . VAL A 1 77 ? 10.693 -5.146 8.183 1.00 85.31 77 VAL A C 1
ATOM 561 O O . VAL A 1 77 ? 10.638 -4.729 7.028 1.00 85.31 77 VAL A O 1
ATOM 564 N N . GLN A 1 78 ? 11.836 -5.583 8.720 1.00 78.19 78 GLN A N 1
ATOM 565 C CA . GLN A 1 78 ? 13.136 -5.505 8.035 1.00 78.19 78 GLN A CA 1
ATOM 566 C C . GLN A 1 78 ? 13.410 -6.644 7.041 1.00 78.19 78 GLN A C 1
ATOM 568 O O . GLN A 1 78 ? 14.476 -6.697 6.436 1.00 78.19 78 GLN A O 1
ATOM 573 N N . THR A 1 79 ? 12.471 -7.568 6.847 1.00 70.25 79 THR A N 1
ATOM 574 C CA . THR A 1 79 ? 12.669 -8.763 6.009 1.00 70.25 79 THR A CA 1
ATOM 575 C C . THR A 1 79 ? 12.653 -8.488 4.503 1.00 70.25 79 THR A C 1
ATOM 577 O O . THR A 1 79 ? 12.786 -9.427 3.720 1.00 70.25 79 THR A O 1
ATOM 580 N N . GLY A 1 80 ? 12.418 -7.242 4.088 1.00 70.56 80 GLY A N 1
ATOM 581 C CA . GLY A 1 80 ? 12.085 -6.900 2.710 1.00 70.56 80 GLY A CA 1
ATOM 582 C C . GLY A 1 80 ? 12.883 -5.732 2.138 1.00 70.56 80 GLY A C 1
ATOM 583 O O . GLY A 1 80 ? 14.106 -5.703 2.236 1.00 70.56 80 GLY A O 1
ATOM 584 N N . VAL A 1 81 ? 12.201 -4.819 1.444 1.00 74.75 81 VAL A N 1
ATOM 585 C CA . VAL A 1 81 ? 12.843 -3.893 0.494 1.00 74.75 81 VAL A CA 1
ATOM 586 C C . VAL A 1 81 ? 13.390 -2.611 1.132 1.00 74.75 81 VAL A C 1
ATOM 588 O O . VAL A 1 81 ? 14.469 -2.173 0.739 1.00 74.75 81 VAL A O 1
ATOM 591 N N . SER A 1 82 ? 12.673 -1.967 2.063 1.00 74.25 82 SER A N 1
ATOM 592 C CA . SER A 1 82 ? 13.146 -0.719 2.689 1.00 74.25 82 SER A CA 1
ATOM 593 C C . SER A 1 82 ? 13.994 -0.989 3.936 1.00 74.25 82 SER A C 1
ATOM 595 O O . SER A 1 82 ? 13.568 -1.701 4.850 1.00 74.25 82 SER A O 1
ATOM 597 N N . THR A 1 83 ? 15.180 -0.375 3.994 1.00 76.94 83 THR A N 1
ATOM 598 C CA . THR A 1 83 ? 16.088 -0.479 5.148 1.00 76.94 83 THR A CA 1
ATOM 599 C C . THR A 1 83 ? 15.619 0.389 6.316 1.00 76.94 83 THR A C 1
ATOM 601 O O . THR A 1 83 ? 14.799 1.294 6.145 1.00 76.94 83 THR A O 1
ATOM 604 N N . LEU A 1 84 ? 16.132 0.132 7.524 1.00 75.19 84 LEU A N 1
ATOM 605 C CA . LEU A 1 84 ? 15.819 0.970 8.687 1.00 75.19 84 LEU A CA 1
ATOM 606 C C . LEU A 1 84 ? 16.295 2.407 8.499 1.00 75.19 84 LEU A C 1
ATOM 608 O O . LEU A 1 84 ? 15.612 3.330 8.934 1.00 75.19 84 LEU A O 1
ATOM 612 N N . GLU A 1 85 ? 17.439 2.592 7.849 1.00 77.75 85 GLU A N 1
ATOM 613 C CA . GLU A 1 85 ? 18.008 3.900 7.564 1.00 77.75 85 GLU A CA 1
ATOM 614 C C . GLU A 1 85 ? 17.096 4.699 6.619 1.00 77.75 85 GLU A C 1
ATOM 616 O O . GLU A 1 85 ? 16.774 5.855 6.909 1.00 77.75 85 GLU A O 1
ATOM 621 N N . ASP A 1 86 ? 16.604 4.071 5.541 1.00 77.00 86 ASP A N 1
ATOM 622 C CA . ASP A 1 86 ? 15.662 4.697 4.595 1.00 77.00 86 ASP A CA 1
ATOM 623 C C . ASP A 1 86 ? 14.389 5.161 5.301 1.00 77.00 86 ASP A C 1
ATOM 625 O O . ASP A 1 86 ? 13.866 6.254 5.071 1.00 77.00 86 ASP A O 1
ATOM 629 N N . VAL A 1 87 ? 13.892 4.288 6.169 1.00 76.19 87 VAL A N 1
ATOM 630 C CA . VAL A 1 87 ? 12.700 4.481 6.977 1.00 76.19 87 VAL A CA 1
ATOM 631 C C . VAL A 1 87 ? 12.946 5.647 7.937 1.00 76.19 87 VAL A C 1
ATOM 633 O O . VAL A 1 87 ? 12.223 6.633 7.869 1.00 76.19 87 VAL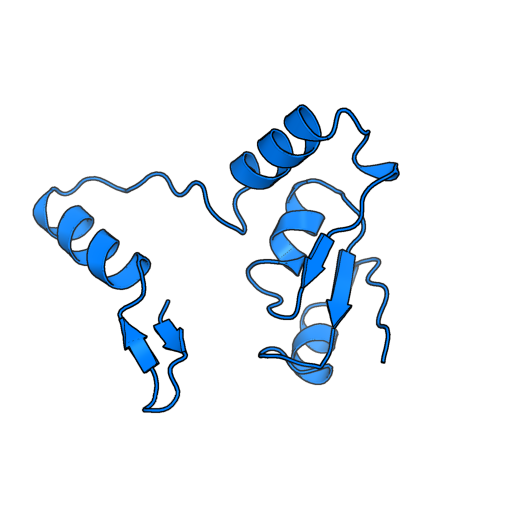 A O 1
ATOM 636 N N . GLN A 1 88 ? 14.011 5.636 8.741 1.00 74.94 88 GLN A N 1
ATOM 637 C CA . GLN A 1 88 ? 14.333 6.696 9.708 1.00 74.94 88 GLN A CA 1
ATOM 638 C C . GLN A 1 88 ? 14.472 8.092 9.088 1.00 74.94 88 GLN A C 1
ATOM 640 O O . GLN A 1 88 ? 13.990 9.060 9.676 1.00 74.94 88 GLN A O 1
ATOM 645 N N . ILE A 1 89 ? 15.057 8.214 7.893 1.00 76.25 89 ILE A N 1
ATOM 646 C CA . ILE A 1 89 ? 15.155 9.504 7.187 1.00 76.25 89 ILE A CA 1
ATOM 647 C C . ILE A 1 89 ? 13.762 10.070 6.877 1.00 76.25 89 ILE A C 1
ATOM 649 O O . ILE A 1 89 ? 13.531 11.274 6.997 1.00 76.25 89 ILE A O 1
ATOM 653 N N . LYS A 1 90 ? 12.810 9.206 6.517 1.00 75.06 90 LYS A N 1
ATOM 654 C CA . LYS A 1 90 ? 11.433 9.597 6.188 1.00 75.06 90 LYS A CA 1
ATOM 655 C C . LYS A 1 90 ? 10.542 9.801 7.432 1.00 75.06 90 LYS A C 1
ATOM 657 O O . LYS A 1 90 ? 9.461 10.372 7.326 1.00 75.06 90 LYS A O 1
ATOM 662 N N . MET A 1 91 ? 10.992 9.392 8.623 1.00 69.44 91 MET A N 1
ATOM 663 C CA . MET A 1 91 ? 10.185 9.227 9.852 1.00 69.44 91 MET A CA 1
ATOM 664 C C . MET A 1 91 ? 10.049 10.443 10.761 1.00 69.44 91 MET A C 1
ATOM 666 O O . MET A 1 91 ? 9.553 10.291 11.874 1.00 69.44 91 MET A O 1
ATOM 670 N N . CYS A 1 92 ? 10.466 11.637 10.344 1.00 53.38 92 CYS A N 1
ATOM 671 C CA . CYS A 1 92 ? 10.681 12.775 11.248 1.00 53.38 92 CYS A CA 1
ATOM 672 C C . CYS A 1 92 ? 9.486 13.148 12.179 1.00 53.38 92 CYS A C 1
ATOM 674 O O . CYS A 1 92 ? 9.696 13.903 13.119 1.00 53.38 92 CYS A O 1
ATOM 676 N N . HIS A 1 93 ? 8.263 12.610 12.003 1.00 50.69 93 HIS A N 1
ATOM 677 C CA . HIS A 1 93 ? 7.090 12.953 12.825 1.00 50.69 93 HIS A CA 1
ATOM 678 C C . HIS A 1 93 ? 6.072 11.831 13.181 1.00 50.69 93 HIS A C 1
ATOM 680 O O . HIS A 1 93 ? 4.988 12.179 13.652 1.00 50.69 93 HIS A O 1
ATOM 686 N N . GLN A 1 94 ? 6.313 10.521 12.980 1.00 54.22 94 GLN A N 1
ATOM 687 C CA . GLN A 1 94 ? 5.208 9.527 13.056 1.00 54.22 94 GLN A CA 1
ATOM 688 C C . GLN A 1 94 ?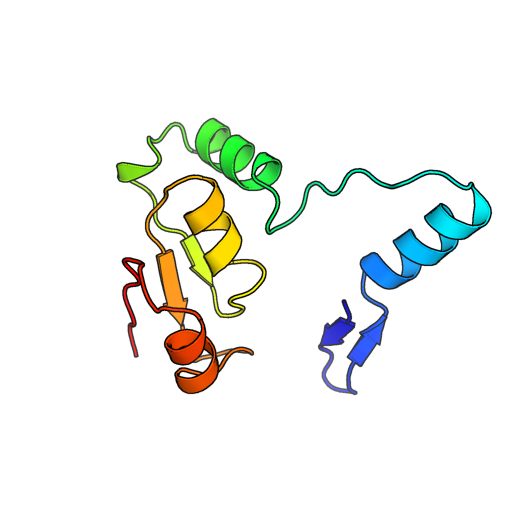 5.448 8.259 13.898 1.00 54.22 94 GLN A C 1
ATOM 690 O O . GLN A 1 94 ? 6.569 7.783 14.052 1.00 54.22 94 GLN A O 1
ATOM 695 N N . ARG A 1 95 ? 4.352 7.729 14.476 1.00 56.50 95 ARG A N 1
ATOM 696 C CA . ARG A 1 95 ? 4.319 6.532 15.336 1.00 56.50 95 ARG A CA 1
ATOM 697 C C . ARG A 1 95 ? 4.450 5.269 14.491 1.00 56.50 95 ARG A C 1
ATOM 699 O O . ARG A 1 95 ? 3.461 4.797 13.939 1.00 56.50 95 ARG A O 1
ATOM 706 N N . ILE A 1 96 ? 5.662 4.731 14.410 1.00 63.53 96 ILE A N 1
ATOM 707 C CA . ILE A 1 96 ? 5.939 3.471 13.715 1.00 63.53 96 ILE A CA 1
ATOM 708 C C . ILE A 1 96 ? 6.567 2.502 14.698 1.00 63.53 96 ILE A C 1
ATOM 710 O O . ILE A 1 96 ? 7.570 2.811 15.343 1.00 63.53 96 ILE A O 1
ATOM 714 N N . LEU A 1 97 ? 5.942 1.334 14.844 1.00 62.28 97 LEU A N 1
ATOM 715 C CA . LEU A 1 97 ? 6.463 0.280 15.698 1.00 62.28 97 LEU A CA 1
ATOM 716 C C . LEU A 1 97 ? 7.480 -0.528 14.887 1.00 62.28 97 LEU A C 1
ATOM 718 O O . LEU A 1 97 ? 7.119 -1.318 14.019 1.00 62.28 97 LEU A O 1
ATOM 722 N N . LEU A 1 98 ? 8.763 -0.299 15.156 1.00 60.50 98 LEU A N 1
ATOM 723 C CA . LEU A 1 98 ? 9.859 -1.074 14.578 1.00 60.50 98 LEU A CA 1
ATOM 724 C C . LEU A 1 98 ? 9.998 -2.383 15.361 1.00 60.50 98 LEU A C 1
ATOM 726 O O . LEU A 1 98 ? 10.255 -2.353 16.567 1.00 60.50 98 LEU A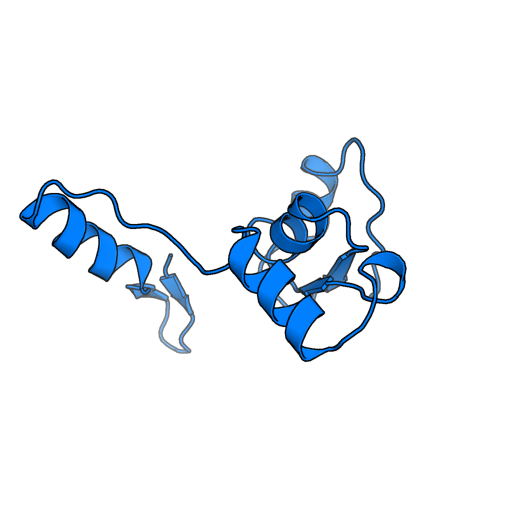 O 1
ATOM 730 N N . LYS A 1 99 ? 9.819 -3.534 14.704 1.00 55.12 99 LYS A N 1
ATOM 731 C CA . LYS A 1 99 ? 10.007 -4.845 15.338 1.00 55.12 99 LYS A CA 1
ATOM 732 C C . LYS A 1 99 ? 10.860 -5.756 14.444 1.00 55.12 99 LYS A C 1
ATOM 734 O O . LYS A 1 99 ? 10.362 -6.205 13.421 1.00 55.12 99 LYS A O 1
ATOM 739 N N . ILE A 1 100 ? 12.093 -5.978 14.925 1.00 52.47 100 ILE A N 1
ATOM 740 C CA . ILE A 1 100 ? 13.146 -6.979 14.607 1.00 52.47 100 ILE A CA 1
ATOM 741 C C . ILE A 1 100 ? 13.428 -7.285 13.134 1.00 52.47 100 ILE A C 1
ATOM 743 O O . ILE A 1 100 ? 12.558 -7.862 12.451 1.00 52.47 100 ILE A O 1
#

Radius of gyration: 15.55 Å; chains: 1; bounding box: 34×28×42 Å

Foldseek 3Di:
DWDQDPVGTHDDPVNVQVVVCVVPVDDDDDCAFLDQNVVVVVCVVVVDDLAVDEFEEADCRGGVSNNVVVVHAYEHECPDDDHPVNVVVVPPDDHYHYDD